Protein AF-A0A0B7C1Y1-F1 (afdb_monomer)

Mean predicted aligned error: 11.2 Å

Secondary structure (DSSP, 8-state):
----------TT--------S-------SSHHHHHHHHHHHHHHHHHHTT-HHHHHHHHHHHHHHHHHHHHHHHHTTS---

Nearest PDB structures (foldseek):
  1z0k-assembly2_D  TM=9.093E-01  e=4.275E-03  Homo sapiens
  4i1m-a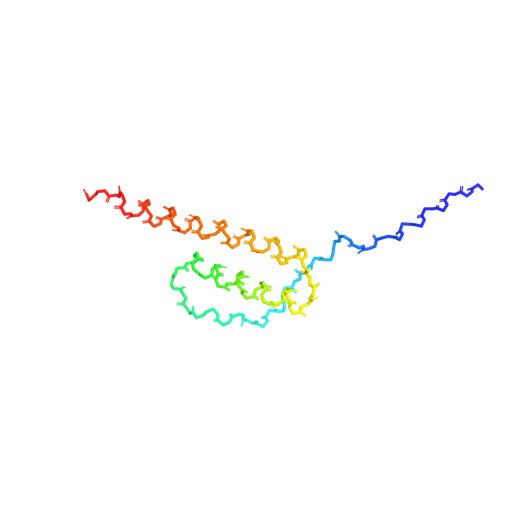ssembly2_B  TM=9.136E-01  e=9.552E+00  Legionella pneumophila subsp. pneumophila str. Philadelphia 1

Organism: NCBI:txid1028688

Structure (mmCIF, N/CA/C/O backbone):
data_AF-A0A0B7C1Y1-F1
#
_entry.id   AF-A0A0B7C1Y1-F1
#
loop_
_atom_site.group_PDB
_atom_site.id
_atom_site.type_symbol
_atom_site.label_atom_id
_atom_site.label_alt_id
_atom_site.label_comp_id
_atom_site.label_asym_id
_atom_site.label_entity_id
_atom_site.label_seq_id
_atom_site.pdbx_PDB_ins_code
_atom_site.Cartn_x
_atom_site.Cartn_y
_atom_site.Cartn_z
_atom_site.occupancy
_atom_site.B_iso_or_equiv
_atom_site.auth_seq_id
_atom_site.auth_comp_id
_atom_site.auth_asym_id
_atom_site.auth_atom_id
_atom_site.pdbx_PDB_model_num
ATOM 1 N N . LYS A 1 1 ? 0.610 21.428 -44.249 1.00 45.84 1 LYS A N 1
ATOM 2 C CA . LYS A 1 1 ? 1.012 22.045 -42.961 1.00 45.84 1 LYS A CA 1
ATOM 3 C C . LYS A 1 1 ? 0.947 20.967 -41.889 1.00 45.84 1 LYS A C 1
ATOM 5 O O . LYS A 1 1 ? -0.135 20.619 -41.441 1.00 45.84 1 LYS A O 1
ATOM 10 N N . SER A 1 2 ? 2.099 20.371 -41.613 1.00 48.00 2 SER A N 1
ATOM 11 C CA . SER A 1 2 ? 2.319 19.286 -40.660 1.00 48.00 2 SER A CA 1
ATOM 12 C C . SER A 1 2 ? 2.187 19.781 -39.223 1.00 48.00 2 SER A C 1
ATOM 14 O O . SER A 1 2 ? 2.728 20.838 -38.932 1.00 48.00 2 SER A O 1
ATOM 16 N N . HIS A 1 3 ? 1.572 18.995 -38.336 1.00 49.81 3 HIS A N 1
ATOM 17 C CA . HIS A 1 3 ? 2.012 18.863 -36.942 1.00 49.81 3 HIS A CA 1
ATOM 18 C C . HIS A 1 3 ? 1.767 17.424 -36.487 1.00 49.81 3 HIS A C 1
ATOM 20 O O . HIS A 1 3 ? 0.752 17.081 -35.890 1.00 49.81 3 HIS A O 1
ATOM 26 N N . ASN A 1 4 ? 2.746 16.592 -36.829 1.00 52.44 4 ASN A N 1
ATOM 27 C CA . ASN A 1 4 ? 3.002 15.291 -36.244 1.00 52.44 4 ASN A CA 1
ATOM 28 C C . ASN A 1 4 ? 3.237 15.471 -34.734 1.00 52.44 4 ASN A C 1
ATOM 30 O O . ASN A 1 4 ? 4.263 16.022 -34.340 1.00 52.44 4 ASN A O 1
ATOM 34 N N . ARG A 1 5 ? 2.301 15.037 -33.887 1.00 55.56 5 ARG A N 1
ATOM 35 C CA . ARG A 1 5 ? 2.587 14.770 -32.471 1.00 55.56 5 ARG A CA 1
ATOM 36 C C . ARG A 1 5 ? 2.442 13.278 -32.243 1.00 55.56 5 ARG A C 1
ATOM 38 O O . ARG A 1 5 ? 1.410 12.781 -31.813 1.00 55.56 5 ARG A O 1
ATOM 45 N N . ASN A 1 6 ? 3.519 12.592 -32.597 1.00 46.75 6 ASN A N 1
ATOM 46 C CA . ASN A 1 6 ? 3.837 11.241 -32.188 1.00 46.75 6 ASN A CA 1
ATOM 47 C C . ASN A 1 6 ? 3.960 11.215 -30.651 1.00 46.75 6 ASN A C 1
ATOM 49 O O . ASN A 1 6 ? 5.046 11.415 -30.112 1.00 46.75 6 ASN A O 1
ATOM 53 N N . HIS A 1 7 ? 2.842 11.038 -29.943 1.00 51.47 7 HIS A N 1
ATOM 54 C CA . HIS A 1 7 ? 2.834 10.778 -28.502 1.00 51.47 7 HIS A CA 1
ATOM 55 C C . HIS A 1 7 ? 3.116 9.285 -28.289 1.00 51.47 7 HIS A C 1
ATOM 57 O O . HIS A 1 7 ? 2.230 8.482 -28.011 1.00 51.47 7 HIS A O 1
ATOM 63 N N . SER A 1 8 ? 4.373 8.905 -28.505 1.00 50.28 8 SER A N 1
ATOM 64 C CA . SER A 1 8 ? 4.921 7.642 -28.026 1.00 50.28 8 SER A CA 1
ATOM 65 C C . SER A 1 8 ? 5.538 7.896 -26.658 1.00 50.28 8 SER A C 1
ATOM 67 O O . SER A 1 8 ? 6.717 8.214 -26.569 1.00 50.28 8 SER A O 1
ATOM 69 N N . ASP A 1 9 ? 4.732 7.769 -25.608 1.00 48.34 9 ASP A N 1
ATOM 70 C CA . ASP A 1 9 ? 5.224 7.241 -24.336 1.00 48.34 9 ASP A CA 1
ATOM 71 C C . ASP A 1 9 ? 4.081 6.516 -23.607 1.00 48.34 9 ASP A C 1
ATOM 73 O O . ASP A 1 9 ? 3.182 7.160 -23.065 1.00 48.34 9 ASP A O 1
ATOM 77 N N . PRO A 1 10 ? 4.054 5.174 -23.626 1.00 50.50 10 PRO A N 1
ATOM 78 C CA . PRO A 1 10 ? 3.219 4.387 -22.729 1.00 50.50 10 PRO A CA 1
ATOM 79 C C . PRO A 1 10 ? 3.944 4.027 -21.413 1.00 50.50 10 PRO A C 1
ATOM 81 O O . PRO A 1 10 ? 3.537 3.075 -20.748 1.00 50.50 10 PRO A O 1
ATOM 84 N N . SER A 1 11 ? 5.006 4.736 -21.007 1.00 50.56 11 SER A N 1
ATOM 85 C CA . SER A 1 11 ? 5.914 4.258 -19.950 1.00 50.56 11 SER A CA 1
ATOM 86 C C . SER A 1 11 ? 5.478 4.557 -18.511 1.00 50.56 11 SER A C 1
ATOM 88 O O . SER A 1 11 ? 6.150 4.092 -17.598 1.00 50.56 11 SER A O 1
ATOM 90 N N . ALA A 1 12 ? 4.367 5.257 -18.249 1.00 50.12 12 ALA A N 1
ATOM 91 C CA . ALA A 1 12 ? 4.053 5.704 -16.877 1.00 50.12 12 ALA A CA 1
ATOM 92 C C . ALA A 1 12 ? 2.602 5.495 -16.393 1.00 50.12 12 ALA A C 1
ATOM 94 O O . ALA A 1 12 ? 2.131 6.201 -15.504 1.00 50.12 12 ALA A O 1
ATOM 95 N N . SER A 1 13 ? 1.847 4.542 -16.947 1.00 52.50 13 SER A N 1
ATOM 96 C CA . SER A 1 13 ? 0.517 4.192 -16.396 1.00 52.50 13 SER A CA 1
ATOM 97 C C . SER A 1 13 ? 0.156 2.725 -16.596 1.00 52.50 13 SER A C 1
ATOM 99 O O . SER A 1 13 ? -0.985 2.369 -16.892 1.00 52.50 13 SER A O 1
ATOM 101 N N . SER A 1 14 ? 1.140 1.838 -16.441 1.00 54.75 14 SER A N 1
ATOM 102 C CA . SER A 1 14 ? 0.874 0.404 -16.398 1.00 54.75 14 SER A CA 1
ATOM 103 C C . SER A 1 14 ? 0.210 0.091 -15.056 1.00 54.75 14 SER A C 1
ATOM 105 O O . SER A 1 14 ? 0.903 -0.188 -14.087 1.00 54.75 14 SER A O 1
ATOM 107 N N . GLY A 1 15 ? -1.124 0.204 -14.999 1.00 67.06 15 GLY A N 1
ATOM 108 C CA . GLY A 1 15 ? -1.960 -0.167 -13.856 1.00 67.06 15 GLY A CA 1
ATOM 109 C C . GLY A 1 15 ? -1.751 -1.635 -13.518 1.00 67.06 15 GLY A C 1
ATOM 110 O O . GLY A 1 15 ? -2.452 -2.514 -14.027 1.00 67.06 15 GLY A O 1
ATOM 111 N N . TRP A 1 16 ? -0.720 -1.891 -12.722 1.00 78.69 16 TRP A N 1
ATOM 112 C CA . TRP A 1 16 ? -0.287 -3.223 -12.378 1.00 78.69 16 TRP A CA 1
ATOM 113 C C . TRP A 1 16 ? -1.361 -3.842 -11.494 1.00 78.69 16 TRP A C 1
ATOM 115 O O . TRP A 1 16 ? -1.709 -3.326 -10.434 1.00 78.69 16 TRP A O 1
ATOM 125 N N . LYS A 1 17 ? -1.946 -4.933 -11.986 1.00 77.25 17 LYS A N 1
ATOM 126 C CA . LYS A 1 17 ? -2.889 -5.735 -11.223 1.00 77.25 17 LYS A CA 1
ATOM 127 C C . LYS A 1 17 ? -2.167 -7.010 -10.808 1.00 77.25 17 LYS A C 1
ATOM 129 O O . LYS A 1 17 ? -1.688 -7.724 -11.691 1.00 77.25 17 LYS A O 1
ATOM 134 N N . PRO A 1 18 ? -2.076 -7.297 -9.506 1.00 74.75 18 PRO A N 1
ATOM 135 C CA . PRO A 1 18 ? -1.543 -8.565 -9.040 1.00 74.75 18 PRO A CA 1
ATOM 136 C C . PRO A 1 18 ? -2.378 -9.705 -9.624 1.00 74.75 18 PRO A C 1
ATOM 138 O O . PRO A 1 18 ? -3.606 -9.600 -9.709 1.00 74.75 18 PRO A O 1
ATOM 141 N N . SER A 1 19 ? -1.723 -10.791 -10.043 1.00 68.06 19 SER A N 1
ATOM 142 C CA . SER A 1 19 ? -2.439 -12.004 -10.430 1.00 68.06 19 SER A CA 1
ATOM 143 C C . SER A 1 19 ? -3.269 -12.437 -9.230 1.00 68.06 19 SER A C 1
ATOM 145 O O . SER A 1 19 ? -2.713 -12.728 -8.173 1.00 68.06 19 SER A O 1
ATOM 147 N N . GLY A 1 20 ? -4.594 -12.449 -9.387 1.00 57.78 20 GLY A N 1
ATOM 148 C CA . GLY A 1 20 ? -5.562 -12.804 -8.347 1.00 57.78 20 GLY A CA 1
ATOM 149 C C . GLY A 1 20 ? -5.501 -14.269 -7.904 1.00 57.78 20 GLY A C 1
ATOM 150 O O . GLY A 1 20 ? -6.483 -14.771 -7.362 1.00 57.78 20 GLY A O 1
ATOM 151 N N . GLU A 1 21 ? -4.379 -14.958 -8.140 1.00 53.09 21 GLU A N 1
ATOM 152 C CA . GLU A 1 21 ? -4.023 -16.161 -7.402 1.00 53.09 21 GLU A CA 1
ATOM 153 C C . GLU A 1 21 ? -3.943 -15.751 -5.945 1.00 53.09 21 GLU A C 1
ATOM 155 O O . GLU A 1 21 ? -2.984 -15.117 -5.507 1.00 53.09 21 GLU A O 1
ATOM 160 N N . ALA A 1 22 ? -5.056 -16.021 -5.265 1.00 54.03 22 ALA A N 1
ATOM 161 C CA . ALA A 1 22 ? -5.323 -15.679 -3.895 1.00 54.03 22 ALA A CA 1
ATOM 162 C C . ALA A 1 22 ? -4.033 -15.802 -3.096 1.00 54.03 22 ALA A C 1
ATOM 164 O O . ALA A 1 22 ? -3.542 -16.908 -2.853 1.00 54.03 22 ALA A O 1
ATOM 165 N N . VAL A 1 23 ? -3.494 -14.651 -2.672 1.00 57.66 23 VAL A N 1
ATOM 166 C CA . VAL A 1 23 ? -2.669 -14.616 -1.471 1.00 57.66 23 VAL A CA 1
ATOM 167 C C . VAL A 1 23 ? -3.472 -15.470 -0.500 1.00 57.66 23 VAL A C 1
ATOM 169 O O . VAL A 1 23 ? -4.657 -15.190 -0.303 1.00 57.66 23 VAL A O 1
ATOM 172 N N . A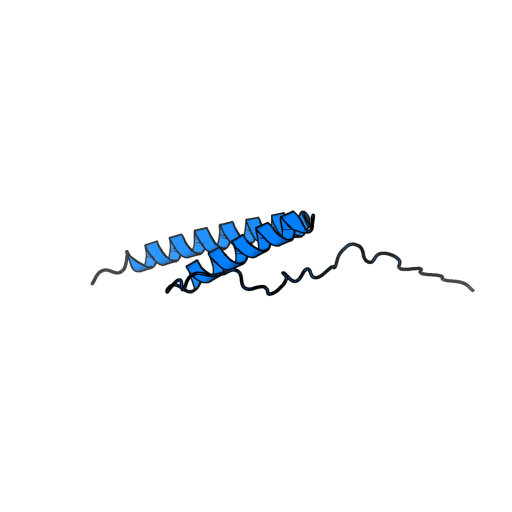SN A 1 24 ? -2.930 -16.607 -0.060 1.00 59.53 24 ASN A N 1
ATOM 173 C CA . ASN A 1 24 ? -3.631 -17.494 0.861 1.00 59.53 24 ASN A CA 1
ATOM 174 C C . ASN A 1 24 ? -3.689 -16.737 2.187 1.00 59.53 24 ASN A C 1
ATOM 176 O O . ASN A 1 24 ? -2.897 -16.985 3.096 1.00 59.53 24 ASN A O 1
ATOM 180 N N . VAL A 1 25 ? -4.567 -15.733 2.251 1.00 61.28 25 VAL A N 1
ATOM 181 C CA . VAL A 1 25 ? -4.791 -14.902 3.412 1.00 61.28 25 VAL A CA 1
ATOM 182 C C . VAL A 1 25 ? -5.542 -15.810 4.352 1.00 61.28 25 VAL A C 1
ATOM 184 O O . VAL A 1 25 ? -6.770 -15.904 4.341 1.00 61.28 25 VAL A O 1
ATOM 187 N N . SER A 1 26 ? -4.746 -16.586 5.082 1.00 58.00 26 SER A N 1
ATOM 188 C CA . SER A 1 26 ? -5.151 -17.368 6.236 1.00 58.00 26 SER A CA 1
ATOM 189 C C . SER A 1 26 ? -6.181 -16.536 6.973 1.00 58.00 26 SER A C 1
ATOM 191 O O . SER A 1 26 ? -5.872 -15.381 7.239 1.00 58.00 26 SER A O 1
ATOM 193 N N . LYS A 1 27 ? -7.389 -17.083 7.186 1.00 58.06 27 LYS A N 1
ATOM 194 C CA . LYS A 1 27 ? -8.597 -16.410 7.704 1.00 58.06 27 LYS A CA 1
ATOM 195 C C . LYS A 1 27 ? -8.287 -15.509 8.908 1.00 58.06 27 LYS A C 1
ATOM 197 O O . LYS A 1 27 ? -8.527 -15.887 10.051 1.00 58.06 27 LYS A O 1
ATOM 202 N N . ALA A 1 28 ? -7.725 -14.335 8.662 1.00 62.34 28 ALA A N 1
ATOM 203 C CA . ALA A 1 28 ? -7.452 -13.358 9.681 1.00 62.34 28 ALA A CA 1
ATOM 204 C C . ALA A 1 28 ? -8.823 -12.806 10.035 1.00 62.34 28 ALA A C 1
ATOM 206 O O . ALA A 1 28 ? -9.517 -12.271 9.175 1.00 62.34 28 ALA A O 1
ATOM 207 N N . SER A 1 29 ? -9.245 -13.009 11.280 1.00 68.19 29 SER A N 1
ATOM 208 C CA . SER A 1 29 ? -10.543 -12.520 11.752 1.00 68.19 29 SER A CA 1
ATOM 209 C C . SER A 1 29 ? -10.634 -10.993 11.700 1.00 68.19 29 SER A C 1
ATOM 211 O O . SER A 1 29 ? -11.729 -10.443 11.711 1.00 68.19 29 SER A O 1
ATOM 213 N N . ASP A 1 30 ? -9.483 -10.322 11.662 1.00 83.50 30 ASP A N 1
ATOM 214 C CA . ASP A 1 30 ? -9.374 -8.876 11.621 1.00 83.50 30 ASP A CA 1
ATOM 215 C C . ASP A 1 30 ? -9.196 -8.378 10.171 1.00 83.50 30 ASP A C 1
ATOM 217 O O . ASP A 1 30 ? -8.251 -8.798 9.489 1.00 83.50 30 ASP A O 1
ATOM 221 N N . PRO A 1 31 ? -10.076 -7.481 9.686 1.00 87.88 31 PRO A N 1
ATOM 222 C CA . PRO A 1 31 ? -10.024 -6.981 8.313 1.00 87.88 3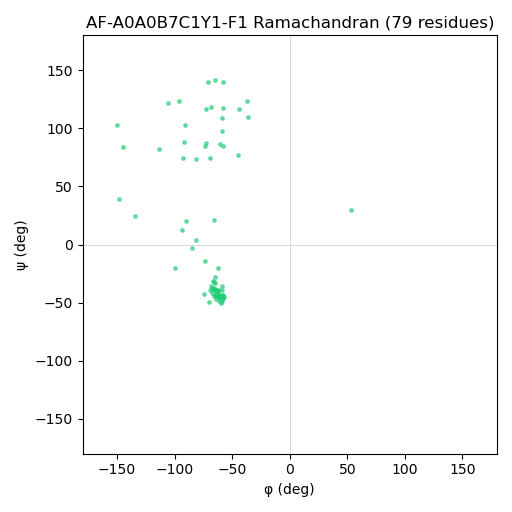1 PRO A CA 1
ATOM 223 C C . PRO A 1 31 ? -8.757 -6.161 8.021 1.00 87.88 31 PRO A C 1
ATOM 225 O O . PRO A 1 31 ? -8.286 -6.148 6.884 1.00 87.88 31 PRO A O 1
ATOM 228 N N . MET A 1 32 ? -8.160 -5.511 9.027 1.00 89.69 32 MET A N 1
ATOM 229 C CA . MET A 1 32 ? -6.919 -4.751 8.859 1.00 89.69 32 MET A CA 1
ATOM 230 C C . MET A 1 32 ? -5.717 -5.690 8.712 1.00 89.69 32 MET A C 1
ATOM 232 O O . MET A 1 32 ? -4.881 -5.499 7.828 1.00 89.69 32 MET A O 1
ATOM 236 N N . LEU A 1 33 ? -5.649 -6.749 9.525 1.00 87.88 33 LEU A N 1
ATOM 237 C CA . LEU A 1 33 ? -4.643 -7.803 9.363 1.00 87.88 33 LEU A CA 1
ATOM 238 C C . LEU A 1 33 ? -4.774 -8.499 8.009 1.00 87.88 33 LEU A C 1
ATOM 240 O O . LEU A 1 33 ? -3.760 -8.778 7.370 1.00 87.88 33 LEU A O 1
ATOM 244 N N . GLN A 1 34 ? -6.004 -8.733 7.548 1.00 89.31 34 GLN A N 1
ATOM 245 C CA . GLN A 1 34 ? -6.243 -9.287 6.220 1.00 89.31 34 GLN A CA 1
ATOM 246 C C . GLN A 1 34 ? -5.635 -8.391 5.132 1.00 89.31 34 GLN A C 1
ATOM 248 O O . GLN A 1 34 ? -4.907 -8.880 4.270 1.00 89.31 34 GLN A O 1
ATOM 253 N N . GLN A 1 35 ? -5.866 -7.078 5.208 1.00 90.19 35 GLN A N 1
ATOM 254 C CA . GLN A 1 35 ? -5.317 -6.122 4.249 1.00 90.19 35 GLN A CA 1
ATOM 255 C C . GLN A 1 35 ? -3.782 -6.078 4.283 1.00 90.19 35 GLN A C 1
ATOM 257 O O . GLN A 1 35 ? -3.148 -6.040 3.229 1.00 90.19 35 GLN A O 1
ATOM 262 N N . ILE A 1 36 ? -3.169 -6.151 5.467 1.00 91.12 36 ILE A N 1
ATOM 263 C CA . ILE A 1 36 ? -1.706 -6.227 5.621 1.00 91.12 36 ILE A CA 1
ATOM 264 C C . ILE A 1 36 ? -1.138 -7.445 4.878 1.00 91.12 36 ILE A C 1
ATOM 266 O O . ILE A 1 36 ? -0.144 -7.323 4.159 1.00 91.12 36 ILE A O 1
ATOM 270 N N . GLU A 1 37 ? -1.768 -8.612 5.012 1.00 88.81 37 GLU A N 1
ATOM 271 C CA . GLU A 1 37 ? -1.326 -9.832 4.328 1.00 88.81 37 GLU A CA 1
ATOM 272 C C . GLU A 1 37 ? -1.512 -9.748 2.805 1.00 88.81 37 GLU A C 1
ATOM 274 O O . GLU A 1 37 ? -0.629 -10.173 2.057 1.00 88.81 37 GLU A O 1
ATOM 279 N N . ILE A 1 38 ? -2.599 -9.128 2.332 1.00 89.25 38 ILE A N 1
ATOM 280 C CA . ILE A 1 38 ? -2.824 -8.871 0.900 1.00 89.25 38 ILE A CA 1
ATOM 281 C C . ILE A 1 38 ? -1.697 -8.006 0.327 1.00 89.25 38 ILE A C 1
ATOM 283 O O . ILE A 1 38 ? -1.080 -8.378 -0.673 1.00 89.25 38 ILE A O 1
ATOM 287 N N . ILE A 1 39 ? -1.382 -6.883 0.979 1.00 91.94 39 ILE A N 1
ATOM 288 C CA . ILE 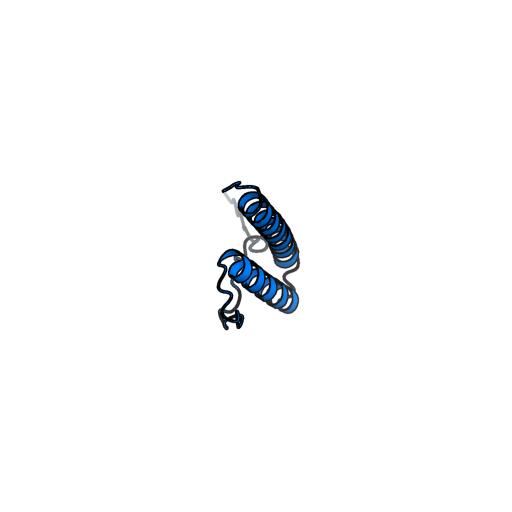A 1 39 ? -0.338 -5.963 0.510 1.00 91.94 39 ILE A CA 1
ATOM 289 C C . ILE A 1 39 ? 1.035 -6.636 0.513 1.00 91.94 39 ILE A C 1
ATOM 291 O O . ILE A 1 39 ? 1.790 -6.478 -0.447 1.00 91.94 39 ILE A O 1
ATOM 295 N N . LYS A 1 40 ? 1.351 -7.463 1.518 1.00 91.50 40 LYS A N 1
ATOM 296 C CA . LYS A 1 40 ? 2.574 -8.280 1.492 1.00 91.50 40 LYS A CA 1
ATOM 297 C C . LYS A 1 40 ? 2.612 -9.195 0.271 1.00 91.50 40 LYS A C 1
ATOM 299 O O . LYS A 1 40 ? 3.647 -9.261 -0.388 1.00 91.50 40 LYS A O 1
ATOM 304 N N . GLY A 1 41 ? 1.519 -9.886 -0.054 1.00 90.62 41 GLY A N 1
ATOM 305 C CA . GLY A 1 41 ? 1.432 -10.718 -1.259 1.00 90.62 41 GLY A CA 1
ATOM 306 C C . GLY A 1 41 ? 1.707 -9.919 -2.535 1.00 90.62 41 GLY A C 1
ATOM 307 O O . GLY A 1 41 ? 2.525 -10.326 -3.363 1.00 90.62 41 GLY A O 1
ATOM 308 N N . TYR A 1 42 ? 1.118 -8.730 -2.642 1.00 91.44 42 TYR A N 1
ATOM 309 C CA . TYR A 1 42 ? 1.308 -7.850 -3.793 1.00 91.44 42 TYR A CA 1
ATOM 310 C C . TYR A 1 42 ? 2.744 -7.337 -3.907 1.00 91.44 42 TYR A C 1
ATOM 312 O O . TYR A 1 42 ? 3.289 -7.329 -5.005 1.00 91.44 42 TYR A O 1
ATOM 320 N N . ILE A 1 43 ? 3.413 -7.010 -2.797 1.00 91.69 43 ILE A N 1
ATOM 321 C CA . ILE A 1 43 ? 4.840 -6.649 -2.814 1.00 91.69 43 ILE A CA 1
ATOM 322 C C . ILE A 1 43 ? 5.677 -7.795 -3.395 1.00 91.69 43 ILE A C 1
ATOM 324 O O . ILE A 1 43 ? 6.549 -7.557 -4.231 1.00 91.69 43 ILE A O 1
ATOM 328 N N . HIS A 1 44 ? 5.411 -9.045 -2.998 1.00 91.25 44 HIS A N 1
ATOM 329 C CA . HIS A 1 44 ? 6.130 -10.201 -3.541 1.00 91.25 44 HIS A CA 1
ATOM 330 C C . HIS A 1 44 ? 5.889 -10.372 -5.044 1.00 91.25 44 HIS A C 1
ATOM 332 O O . HIS A 1 44 ? 6.829 -10.664 -5.784 1.00 91.25 44 HIS A O 1
ATOM 338 N N . GLN A 1 45 ? 4.656 -10.186 -5.514 1.00 90.69 45 GLN A N 1
ATOM 339 C CA . GLN A 1 45 ? 4.337 -10.277 -6.940 1.00 90.69 45 GLN A CA 1
ATOM 340 C C . GLN A 1 45 ? 4.950 -9.113 -7.737 1.00 90.69 45 GLN A C 1
ATOM 342 O O . GLN A 1 45 ? 5.482 -9.336 -8.822 1.00 90.69 45 GLN A O 1
ATOM 347 N N . ALA A 1 46 ? 4.955 -7.894 -7.194 1.00 91.25 46 ALA A N 1
ATOM 348 C CA . ALA A 1 46 ? 5.562 -6.726 -7.829 1.00 91.25 46 ALA A CA 1
ATOM 349 C C . ALA A 1 46 ? 7.091 -6.869 -7.930 1.00 91.25 46 ALA A C 1
ATOM 351 O O . ALA A 1 46 ? 7.670 -6.572 -8.978 1.00 91.25 46 ALA A O 1
ATOM 352 N N . LYS A 1 47 ? 7.737 -7.422 -6.888 1.00 90.88 47 LYS A N 1
ATOM 353 C CA . LYS A 1 47 ? 9.168 -7.775 -6.900 1.00 90.88 47 LYS A CA 1
ATOM 354 C C . LYS A 1 47 ? 9.477 -8.809 -7.986 1.00 90.88 47 LYS A C 1
ATOM 356 O O . LYS A 1 47 ? 10.407 -8.605 -8.759 1.00 90.88 47 LYS A O 1
ATOM 361 N N . GLN A 1 48 ? 8.669 -9.868 -8.094 1.00 90.12 48 GLN A N 1
ATOM 362 C CA . GLN A 1 48 ? 8.815 -10.894 -9.139 1.00 90.12 48 GLN A CA 1
ATOM 363 C C . GLN A 1 48 ? 8.572 -10.347 -10.553 1.00 90.12 48 GLN A C 1
ATOM 365 O O . GLN A 1 48 ? 9.220 -10.774 -11.502 1.00 90.12 48 GLN A O 1
ATOM 370 N N . ALA A 1 49 ? 7.677 -9.369 -10.700 1.00 88.88 49 ALA A N 1
ATOM 371 C CA . ALA A 1 49 ? 7.410 -8.689 -11.965 1.00 88.88 49 ALA A CA 1
ATOM 372 C C . ALA A 1 49 ? 8.430 -7.579 -12.298 1.00 88.88 49 ALA A C 1
ATOM 374 O O . ALA A 1 49 ? 8.240 -6.866 -13.286 1.00 88.88 49 ALA A O 1
ATOM 375 N N . HIS A 1 50 ? 9.478 -7.401 -11.480 1.00 89.94 50 HIS A N 1
ATOM 376 C CA . HIS A 1 50 ? 10.475 -6.329 -11.601 1.00 89.94 50 HIS A CA 1
ATOM 377 C C . HIS A 1 50 ? 9.862 -4.913 -11.669 1.00 89.94 50 HIS A C 1
ATOM 379 O O . HIS A 1 50 ? 10.423 -4.001 -12.274 1.00 89.94 50 HIS A O 1
ATOM 385 N N . ARG A 1 51 ? 8.703 -4.713 -11.029 1.00 89.38 51 ARG A N 1
ATOM 386 C CA . ARG A 1 51 ? 7.966 -3.441 -10.965 1.00 89.38 51 ARG A CA 1
ATOM 387 C C . ARG A 1 51 ? 8.373 -2.666 -9.710 1.00 89.38 51 ARG A C 1
ATOM 389 O O . ARG A 1 51 ? 7.634 -2.641 -8.731 1.00 89.38 51 ARG A O 1
ATOM 396 N N . MET A 1 52 ? 9.564 -2.070 -9.710 1.00 89.19 52 MET A N 1
ATOM 397 C CA . MET A 1 52 ? 10.116 -1.444 -8.497 1.00 89.19 52 MET A CA 1
ATOM 398 C C . MET A 1 52 ? 9.317 -0.225 -8.019 1.00 89.19 52 MET A C 1
ATOM 400 O O . MET A 1 52 ? 9.184 -0.040 -6.812 1.00 89.19 52 MET A O 1
ATOM 404 N N . ASP A 1 53 ? 8.714 0.548 -8.924 1.00 90.81 53 ASP A N 1
ATOM 405 C CA . ASP A 1 53 ? 7.858 1.681 -8.544 1.00 90.81 53 ASP A CA 1
ATOM 406 C C . ASP A 1 53 ? 6.626 1.219 -7.746 1.00 90.81 53 ASP A C 1
ATOM 408 O O . ASP A 1 53 ? 6.328 1.753 -6.677 1.00 90.81 53 ASP A O 1
ATOM 412 N N . GLU A 1 54 ? 5.967 0.148 -8.203 1.00 91.50 54 GLU A N 1
ATOM 413 C CA . GLU A 1 54 ? 4.838 -0.469 -7.495 1.00 91.50 54 GLU A CA 1
ATOM 414 C C . GLU A 1 54 ? 5.272 -1.045 -6.144 1.00 91.50 54 GLU A C 1
ATOM 416 O O . GLU A 1 54 ? 4.553 -0.910 -5.157 1.00 91.50 54 GLU A O 1
ATOM 421 N N . VAL A 1 55 ? 6.465 -1.650 -6.067 1.00 93.00 55 VAL A N 1
ATOM 422 C CA . VAL A 1 55 ? 7.026 -2.149 -4.801 1.00 93.00 55 VAL A CA 1
ATOM 423 C C . VAL A 1 55 ? 7.163 -1.020 -3.786 1.00 93.00 55 VAL A C 1
ATOM 425 O O . VAL A 1 55 ? 6.709 -1.181 -2.657 1.00 93.00 55 VAL A O 1
ATOM 428 N N . VAL A 1 56 ? 7.738 0.120 -4.177 1.00 94.25 56 VAL A N 1
ATOM 429 C CA . VAL A 1 56 ? 7.916 1.273 -3.281 1.00 94.25 56 VAL A CA 1
ATOM 430 C C . VAL A 1 56 ? 6.563 1.800 -2.800 1.00 94.25 56 VAL A C 1
ATOM 432 O O . VAL A 1 56 ? 6.387 2.046 -1.605 1.00 94.25 56 VAL A O 1
ATOM 435 N N . MET A 1 57 ? 5.584 1.923 -3.700 1.00 93.25 57 MET A N 1
ATOM 436 C CA . MET A 1 57 ? 4.235 2.371 -3.338 1.00 93.25 57 MET A CA 1
ATOM 437 C C . MET A 1 57 ? 3.529 1.394 -2.389 1.00 93.25 57 MET A C 1
ATOM 439 O O . MET A 1 57 ? 2.934 1.815 -1.394 1.00 93.25 57 MET A O 1
ATOM 443 N N . LEU A 1 58 ? 3.615 0.089 -2.653 1.00 94.19 58 LEU A N 1
ATOM 444 C CA . LEU A 1 58 ? 3.012 -0.943 -1.809 1.00 94.19 58 LEU A CA 1
ATOM 445 C C . LEU A 1 58 ? 3.714 -1.053 -0.448 1.00 94.19 58 LEU A C 1
ATOM 447 O O . LEU A 1 58 ? 3.051 -1.275 0.563 1.00 94.19 58 LEU A O 1
ATOM 451 N N . GLU A 1 59 ? 5.033 -0.861 -0.387 1.00 95.06 59 GLU A N 1
ATOM 452 C CA . GLU A 1 59 ? 5.783 -0.817 0.873 1.00 95.06 59 GLU A CA 1
ATOM 453 C C . GLU A 1 59 ? 5.391 0.397 1.723 1.00 95.06 59 GLU A C 1
ATOM 455 O O . GLU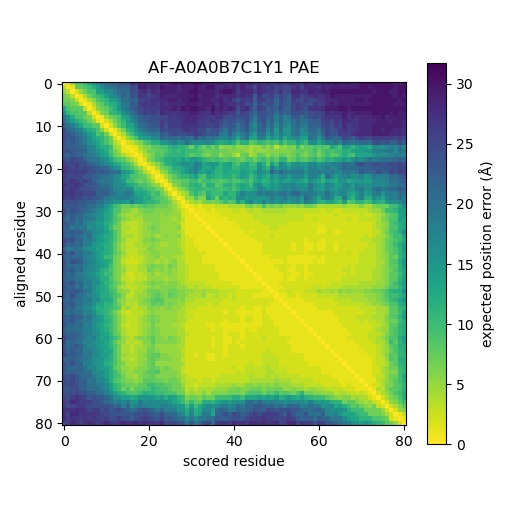 A 1 59 ? 5.268 0.267 2.944 1.00 95.06 59 GLU A O 1
ATOM 460 N N . GLN A 1 60 ? 5.132 1.553 1.105 1.00 96.31 60 GLN A N 1
ATOM 461 C CA . GLN A 1 60 ? 4.581 2.707 1.815 1.00 96.31 60 GLN A CA 1
ATOM 462 C C . GLN A 1 60 ? 3.172 2.406 2.344 1.00 96.31 60 GLN A C 1
ATOM 464 O O . GLN A 1 60 ? 2.907 2.607 3.528 1.00 96.31 60 GLN A O 1
ATOM 469 N N . ASN A 1 61 ? 2.304 1.827 1.509 1.00 93.38 61 ASN A N 1
ATOM 470 C CA . ASN A 1 61 ? 0.956 1.436 1.922 1.00 93.38 61 ASN A CA 1
ATOM 471 C C . ASN A 1 61 ? 0.969 0.438 3.094 1.00 93.38 61 ASN A C 1
ATOM 473 O O . ASN A 1 61 ? 0.179 0.568 4.028 1.00 93.38 61 ASN A O 1
ATOM 477 N N . LEU A 1 62 ? 1.903 -0.519 3.088 1.00 95.38 62 LEU A N 1
ATOM 478 C CA . LEU A 1 62 ? 2.084 -1.477 4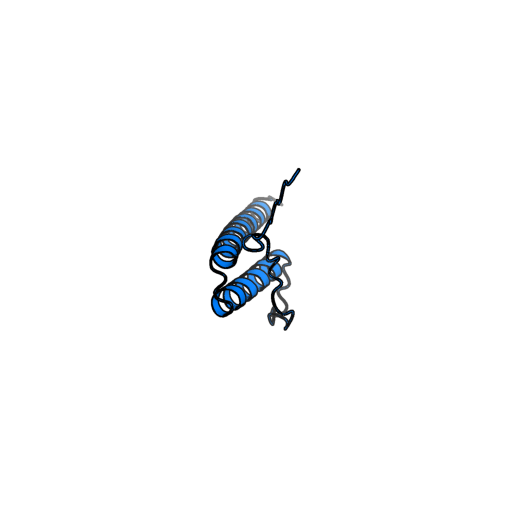.176 1.00 95.38 62 LEU A CA 1
ATOM 479 C C . LEU A 1 62 ? 2.439 -0.783 5.497 1.00 95.38 62 LEU A C 1
ATOM 481 O O . LEU A 1 62 ? 1.871 -1.123 6.535 1.00 95.38 62 LEU A O 1
ATOM 485 N N . ARG A 1 63 ? 3.353 0.196 5.465 1.00 95.88 63 ARG A N 1
ATOM 486 C CA . ARG A 1 63 ? 3.737 0.969 6.658 1.00 95.88 63 ARG A CA 1
ATOM 487 C C . ARG A 1 63 ? 2.547 1.734 7.226 1.00 95.88 63 ARG A C 1
ATOM 489 O O . ARG A 1 63 ? 2.324 1.685 8.436 1.00 95.88 63 ARG A O 1
ATOM 496 N N . ASP A 1 64 ? 1.769 2.377 6.361 1.00 95.81 64 ASP A N 1
ATOM 497 C CA . ASP A 1 64 ? 0.593 3.150 6.764 1.00 95.81 64 ASP A CA 1
ATOM 498 C C . ASP A 1 64 ? -0.485 2.244 7.385 1.00 95.81 64 ASP A C 1
ATOM 500 O O . ASP A 1 64 ? -1.014 2.553 8.454 1.00 95.81 64 ASP A O 1
ATOM 504 N N . LEU A 1 65 ? -0.745 1.073 6.790 1.00 94.19 65 LEU A N 1
ATOM 505 C CA . LEU A 1 65 ? -1.673 0.075 7.339 1.00 94.19 65 LEU A CA 1
ATOM 506 C C . LEU A 1 65 ? -1.225 -0.456 8.705 1.00 94.19 65 LEU A C 1
ATOM 508 O O . LEU A 1 65 ? -2.047 -0.632 9.603 1.00 94.19 65 LEU A O 1
ATOM 512 N N . GLN A 1 66 ? 0.074 -0.703 8.892 1.00 93.12 66 GLN A N 1
ATOM 513 C CA . GLN A 1 66 ? 0.602 -1.148 10.183 1.00 93.12 66 GLN A CA 1
ATOM 514 C C . GLN A 1 66 ? 0.493 -0.058 11.253 1.00 93.12 66 GLN A C 1
ATOM 516 O O . GLN A 1 66 ? 0.130 -0.361 12.392 1.00 93.12 66 GLN A O 1
ATOM 521 N N . ALA A 1 67 ? 0.788 1.196 10.904 1.00 94.00 67 ALA A N 1
ATOM 522 C CA . ALA A 1 67 ? 0.625 2.329 11.810 1.00 94.00 67 ALA A CA 1
ATOM 523 C C . ALA A 1 67 ? -0.845 2.497 12.221 1.00 94.00 67 ALA A C 1
ATOM 525 O O . ALA A 1 67 ? -1.142 2.663 13.407 1.00 94.00 67 ALA A O 1
ATOM 526 N N . GLU A 1 68 ? -1.765 2.371 11.263 1.00 92.31 68 GLU A N 1
ATOM 527 C CA . GLU A 1 68 ? -3.197 2.456 11.525 1.00 92.31 68 GLU A CA 1
ATOM 528 C C . GLU A 1 68 ? -3.692 1.305 12.406 1.00 92.31 68 GLU A C 1
ATOM 530 O O . GLU A 1 68 ? -4.392 1.531 13.393 1.00 92.31 68 GLU A O 1
ATOM 535 N N . TYR A 1 69 ? -3.260 0.075 12.129 1.00 90.00 69 TYR A N 1
ATOM 536 C CA . TYR A 1 69 ? -3.576 -1.078 12.971 1.00 90.00 69 TYR A CA 1
ATOM 537 C C . TYR A 1 69 ? -3.100 -0.880 14.418 1.00 90.00 69 TYR A C 1
ATOM 539 O O . TYR A 1 69 ? -3.836 -1.143 15.374 1.00 90.00 69 TYR A O 1
ATOM 547 N N . MET A 1 70 ? -1.881 -0.363 14.604 1.00 89.81 70 MET A N 1
ATOM 548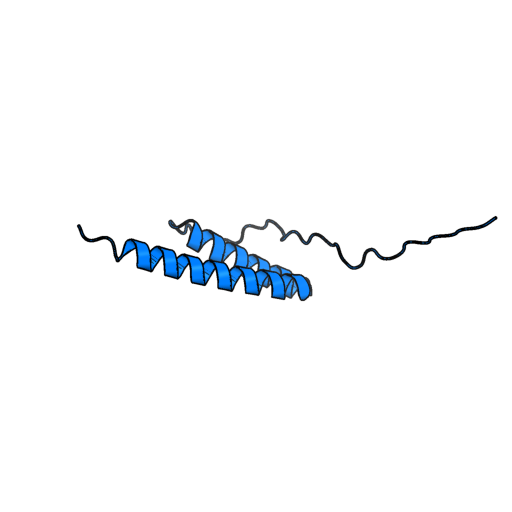 C CA . MET A 1 70 ? -1.365 -0.043 15.935 1.00 89.81 70 MET A CA 1
ATOM 549 C C . MET A 1 70 ? -2.193 1.046 16.617 1.00 89.81 70 MET A C 1
ATOM 551 O O . MET A 1 70 ? -2.468 0.924 17.813 1.00 89.81 70 MET A O 1
ATOM 555 N N . ARG A 1 71 ? -2.602 2.092 15.888 1.00 89.81 71 ARG A N 1
ATOM 556 C CA . ARG A 1 71 ? -3.460 3.163 16.413 1.00 89.81 71 ARG A CA 1
ATOM 557 C C . ARG A 1 71 ? -4.811 2.614 16.859 1.00 89.81 71 ARG A C 1
ATOM 559 O O . ARG A 1 71 ? -5.216 2.873 17.988 1.00 89.81 71 ARG A O 1
ATOM 566 N N . GLN A 1 72 ? -5.467 1.804 16.030 1.00 87.50 72 GLN A N 1
ATOM 567 C CA . GLN A 1 72 ? -6.748 1.174 16.365 1.00 87.50 72 GLN A CA 1
ATOM 568 C C . GLN A 1 72 ? -6.636 0.302 17.618 1.00 87.50 72 GLN A C 1
ATOM 570 O O . GLN A 1 72 ? -7.466 0.404 18.516 1.00 87.50 72 GLN A O 1
ATOM 575 N N . LYS A 1 73 ? -5.562 -0.486 17.739 1.00 83.88 73 LYS A N 1
ATOM 576 C CA . LYS A 1 73 ? -5.330 -1.337 18.912 1.00 83.88 73 LYS A CA 1
ATOM 577 C C . LYS A 1 73 ? -5.063 -0.545 20.198 1.00 83.88 73 LYS A C 1
ATOM 579 O O . LYS A 1 73 ? -5.419 -1.018 21.273 1.00 83.88 73 LYS A O 1
ATOM 584 N N . GLN A 1 74 ? -4.445 0.634 20.101 1.00 82.00 74 GLN A N 1
ATOM 585 C CA . GLN A 1 74 ? -4.267 1.550 21.235 1.00 82.00 74 GLN A CA 1
ATOM 586 C C . GLN A 1 74 ? -5.608 2.169 21.647 1.00 82.00 74 GLN A C 1
ATOM 588 O O . GLN A 1 74 ? -6.010 2.029 22.794 1.00 82.00 74 GLN A O 1
ATOM 593 N N . GLN A 1 75 ? -6.372 2.711 20.694 1.00 74.75 75 GLN A N 1
ATOM 594 C CA . GLN A 1 75 ? -7.702 3.281 20.961 1.00 74.75 75 GLN A CA 1
ATOM 595 C C . GLN A 1 75 ? -8.674 2.262 21.578 1.00 74.75 75 GLN A C 1
ATOM 597 O O . GLN A 1 75 ? -9.459 2.606 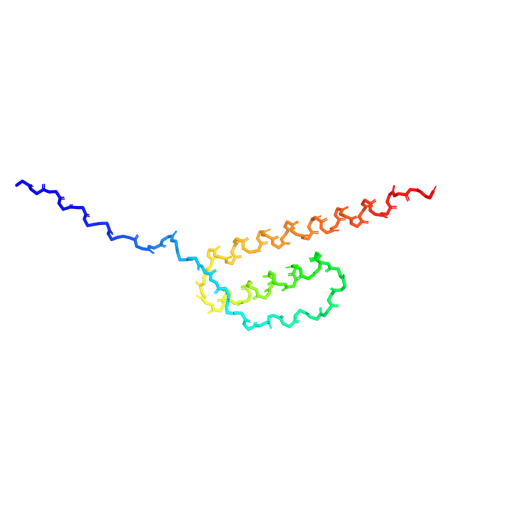22.454 1.00 74.75 75 GLN A O 1
ATOM 602 N N . HIS A 1 76 ? -8.586 0.992 21.178 1.00 64.94 76 HIS A N 1
ATOM 603 C CA . HIS A 1 76 ? -9.405 -0.083 21.742 1.00 64.94 76 HIS A CA 1
ATOM 604 C C . HIS A 1 76 ? -8.985 -0.506 23.163 1.00 64.94 76 HIS A C 1
ATOM 606 O O . HIS A 1 76 ? -9.715 -1.238 23.831 1.00 64.94 76 HIS A O 1
ATOM 612 N N . LYS A 1 77 ? -7.795 -0.090 23.614 1.00 58.59 77 LYS A N 1
ATOM 613 C CA . LYS A 1 77 ? -7.222 -0.395 24.933 1.00 58.59 77 LYS A CA 1
ATOM 614 C C . LYS A 1 77 ? -7.395 0.764 25.927 1.00 58.59 77 LYS A C 1
ATOM 616 O O . LYS A 1 77 ? -7.355 0.524 27.128 1.00 58.59 77 LYS A O 1
ATOM 621 N N . ASP A 1 78 ? -7.627 1.977 25.427 1.00 57.50 78 ASP A N 1
ATOM 622 C CA . ASP A 1 78 ? -7.837 3.209 26.203 1.00 57.50 78 ASP A CA 1
ATOM 623 C C . ASP A 1 78 ? -9.322 3.521 26.495 1.00 57.50 78 ASP A C 1
ATOM 625 O O . ASP A 1 78 ? -9.648 4.622 26.933 1.00 57.50 78 ASP A O 1
ATOM 629 N N . GLN A 1 79 ? -10.241 2.574 26.278 1.00 43.09 79 GLN A N 1
ATOM 630 C CA . GLN A 1 79 ? -11.646 2.723 26.667 1.00 43.09 79 GLN A CA 1
ATOM 631 C C . GLN A 1 79 ? -11.833 2.159 28.092 1.00 43.09 79 GLN A C 1
ATOM 633 O O . GLN A 1 79 ? -11.823 0.936 28.253 1.00 43.09 79 GLN A O 1
ATOM 638 N N . PRO A 1 80 ? -11.935 2.998 29.146 1.00 52.62 80 PRO A N 1
ATOM 639 C CA . PRO A 1 80 ? -12.301 2.505 30.470 1.00 52.62 80 PRO A CA 1
ATOM 640 C C . PRO A 1 80 ? -13.732 1.950 30.425 1.00 52.62 80 PRO A C 1
ATOM 642 O O . PRO A 1 80 ? -14.580 2.494 29.716 1.00 52.62 80 PRO A O 1
ATOM 645 N N . PHE A 1 81 ? -13.954 0.849 31.151 1.00 56.81 81 PHE A N 1
ATOM 646 C CA . PHE A 1 81 ? -15.272 0.245 31.373 1.00 56.81 81 PHE A CA 1
ATOM 647 C C . PHE A 1 81 ? -16.270 1.241 31.971 1.00 56.81 81 PHE A C 1
ATOM 649 O O . PHE A 1 81 ? -15.847 2.038 32.842 1.00 56.81 81 PHE A O 1
#

Foldseek 3Di:
DDDDPPPPDPPPDPPDDQDPPPLPQPPDVDVLSSVLSVLVSVLVRCVVVVVVVSNVVSVVVNVVSVVVVVVVVVVVVPDDD

InterPro domains:
  IPR021565 Rabenosyn, Rab binding domain [PF11464] (31-72)
  IPR036531 Rabenosyn, Rab binding domain superfamily [SSF140125] (16-73)

Sequence (81 aa):
KSHNRNHSDPSASSGWKPSGEAVNVSKASDPMLQQIEIIKGYIHQAKQAHRMDEVVMLEQNLRDLQAEYMRQKQQHKDQPF

Solvent-accessible surface area (backbone atoms only — not comparable to full-atom values): 5127 Å² total; per-residue (Å²): 139,85,81,87,77,84,83,82,73,83,84,85,71,79,81,80,70,72,74,81,70,67,59,83,65,66,87,51,90,44,71,65,61,39,51,50,49,46,42,53,44,42,34,54,50,26,57,74,67,69,36,61,70,58,27,55,52,38,52,52,51,43,52,53,51,51,52,48,50,52,50,52,56,49,60,71,67,69,61,81,132

Radius of gyration: 19.31 Å; Cα contacts (8 Å, |Δi|>4): 37; chains: 1; b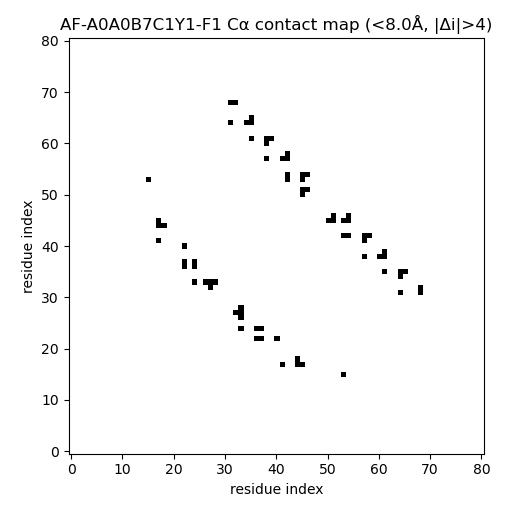ounding box: 26×40×74 Å

pLDDT: mean 76.08, std 17.79, range [43.09, 96.31]